Protein AF-A0A7T1MH41-F1 (afdb_monomer)

Mean predicted aligned error: 8.23 Å

Radius of gyration: 20.08 Å; Cα contacts (8 Å, |Δi|>4): 15; chains: 1; bounding box: 37×59×43 Å

Sequence (103 aa):
MVALLVSTFFTVFLAELGDKTQLAIVSISGTSNRPGAVFAGSACALVLASLVGAAAGGSLSSVIPTDALQLAASVGFLVLGARLIQRSLQAEAEAEDGEATDP

pLDDT: mean 87.14, std 8.42, range [55.81, 97.88]

Secondary structure (DSSP, 8-state):
-HHHHHHHHHHHHHHHTT-HHHHHHHHHHHH-S-HHHHHHHHHHHHHHHHHHHHHHHHHHHHHS-HHHHHHHHHHHHHHHHHHHHHHHHHHHHHHHHHHTT--

Solvent-accessible surface area (backbone atoms only — not comparable to full-atom values): 5841 Å² total; per-residue (Å²): 110,70,68,56,54,54,52,52,49,52,52,52,49,61,74,50,61,87,36,70,67,55,55,49,50,52,53,51,34,77,73,40,98,49,45,69,57,49,50,52,51,52,52,50,50,52,52,53,52,50,49,52,50,50,53,50,51,58,54,46,58,75,76,42,63,64,68,61,53,50,51,51,50,53,52,51,49,52,52,53,50,53,51,50,52,52,50,52,55,50,55,52,51,55,51,55,59,58,64,74,69,68,132

Fo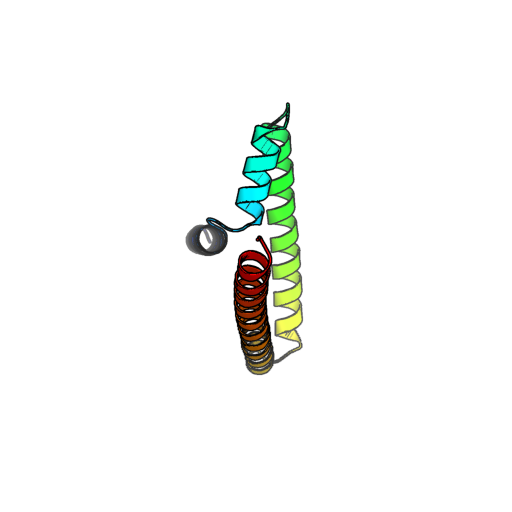ldseek 3Di:
DVVVVVVVCVVVCVVCPPDPLVVVLVVCLVVDPCNVVSVVVSVVVVVVVVVCVVVCVVVCCVPDPPVVVVVVVVVVVVVVVVVVVVVVVVVVVVVVVVVVPDD

Structure (mmCIF, N/CA/C/O backbone):
data_AF-A0A7T1MH41-F1
#
_entry.id   AF-A0A7T1MH41-F1
#
loop_
_atom_site.group_PDB
_atom_site.id
_atom_site.type_symbol
_atom_site.label_atom_id
_atom_site.label_alt_id
_atom_site.label_comp_id
_atom_site.label_asym_id
_atom_site.label_entity_id
_atom_site.label_seq_id
_atom_site.pdbx_PDB_ins_code
_atom_site.Cartn_x
_atom_site.Cartn_y
_atom_site.Cartn_z
_atom_site.occupancy
_atom_site.B_iso_or_equiv
_atom_site.auth_seq_id
_atom_site.auth_comp_id
_atom_site.auth_asym_id
_atom_site.auth_atom_id
_atom_site.pdbx_PDB_model_num
ATOM 1 N N . MET A 1 1 ? 1.553 21.009 11.409 1.00 79.06 1 MET A N 1
ATOM 2 C CA . MET A 1 1 ? 1.207 20.771 9.990 1.00 79.06 1 MET A CA 1
ATOM 3 C C . MET A 1 1 ? 2.396 20.224 9.205 1.00 79.06 1 MET A C 1
ATOM 5 O O . MET A 1 1 ? 2.358 19.061 8.836 1.00 79.06 1 MET A O 1
ATOM 9 N N . VAL A 1 2 ? 3.482 20.992 9.034 1.00 90.50 2 VAL A N 1
ATOM 10 C CA . VAL A 1 2 ? 4.675 20.556 8.271 1.00 90.50 2 VAL A CA 1
ATOM 11 C C . VAL A 1 2 ? 5.300 19.268 8.825 1.00 90.50 2 VAL A C 1
ATOM 13 O O . VAL A 1 2 ? 5.600 18.366 8.055 1.00 90.50 2 VAL A O 1
ATOM 16 N N . ALA A 1 3 ? 5.412 19.132 10.151 1.00 91.25 3 ALA A N 1
ATOM 17 C CA . ALA A 1 3 ? 5.965 17.926 10.780 1.00 91.25 3 ALA A CA 1
ATOM 18 C C . ALA A 1 3 ? 5.176 16.639 10.459 1.00 91.25 3 ALA A C 1
ATOM 20 O O . ALA A 1 3 ? 5.781 15.597 10.231 1.00 91.25 3 ALA A O 1
ATOM 21 N N . LEU A 1 4 ? 3.839 16.719 10.390 1.00 91.12 4 LEU A N 1
ATOM 22 C CA . LEU A 1 4 ? 2.999 15.577 10.010 1.00 91.12 4 LEU A CA 1
ATOM 23 C C . LEU A 1 4 ? 3.230 15.202 8.547 1.00 91.12 4 LEU A C 1
ATOM 25 O O . LEU A 1 4 ? 3.418 14.034 8.243 1.00 91.12 4 LEU A O 1
ATOM 29 N N . LEU A 1 5 ? 3.298 16.198 7.660 1.00 89.56 5 LEU A N 1
ATOM 30 C CA . LEU A 1 5 ? 3.542 15.978 6.235 1.00 89.56 5 LEU A CA 1
ATOM 31 C C . LEU A 1 5 ? 4.891 15.281 6.011 1.00 89.56 5 LEU A C 1
ATOM 33 O O . LEU A 1 5 ? 4.948 14.273 5.316 1.00 89.56 5 LEU A O 1
ATOM 37 N N . VAL A 1 6 ? 5.955 15.763 6.659 1.00 94.00 6 VAL A N 1
ATOM 38 C CA . VAL A 1 6 ? 7.292 15.157 6.563 1.00 94.00 6 VAL A CA 1
ATOM 39 C C . VAL A 1 6 ? 7.304 13.735 7.133 1.00 94.00 6 VAL A C 1
ATOM 41 O O . VAL A 1 6 ? 7.839 12.833 6.494 1.00 94.00 6 VAL A O 1
ATOM 44 N N . SER A 1 7 ? 6.691 13.507 8.298 1.00 93.62 7 SER A N 1
ATOM 45 C CA . SER A 1 7 ? 6.646 12.179 8.923 1.00 93.62 7 SER A CA 1
ATOM 46 C C . SER A 1 7 ? 5.855 11.172 8.088 1.00 93.62 7 SER A C 1
ATOM 48 O O . SER A 1 7 ? 6.353 10.075 7.830 1.00 93.62 7 SER A O 1
ATOM 50 N N . THR A 1 8 ? 4.662 11.537 7.614 1.00 89.50 8 THR A N 1
ATOM 51 C CA . THR A 1 8 ? 3.847 10.674 6.753 1.00 89.50 8 THR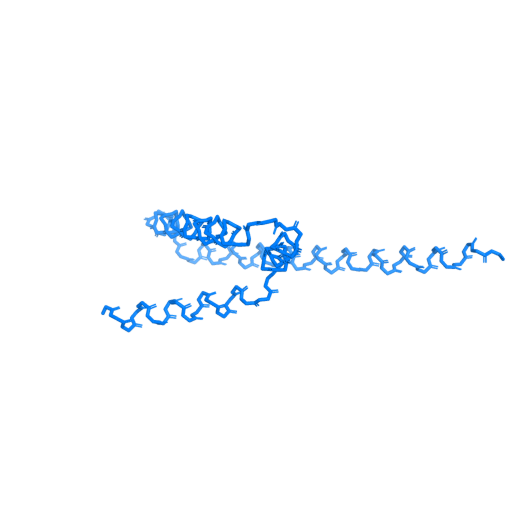 A CA 1
ATOM 52 C C . THR A 1 8 ? 4.544 10.417 5.422 1.00 89.50 8 THR A C 1
ATOM 54 O O . THR A 1 8 ? 4.574 9.271 4.984 1.00 89.50 8 THR A O 1
ATOM 57 N N . PHE A 1 9 ? 5.168 11.436 4.818 1.00 88.94 9 PHE A N 1
ATOM 58 C CA . PHE A 1 9 ? 5.952 11.268 3.595 1.00 88.94 9 PHE A CA 1
ATOM 59 C C . PHE A 1 9 ? 7.061 10.236 3.785 1.00 88.94 9 PHE A C 1
ATOM 61 O O . PHE A 1 9 ? 7.112 9.277 3.026 1.00 88.94 9 PHE A O 1
ATOM 68 N N . PHE A 1 10 ? 7.905 10.381 4.810 1.00 93.19 10 PHE A N 1
ATOM 69 C CA . PHE A 1 10 ? 8.985 9.424 5.055 1.00 93.19 10 PHE A CA 1
ATOM 70 C C . PHE A 1 10 ? 8.464 8.031 5.407 1.00 93.19 10 PHE A C 1
ATOM 72 O O . PHE A 1 10 ? 9.028 7.050 4.941 1.00 93.19 10 PHE A O 1
ATOM 79 N N . THR A 1 11 ? 7.384 7.934 6.182 1.00 91.25 11 THR A N 1
ATOM 80 C CA . THR A 1 11 ? 6.784 6.642 6.549 1.00 91.25 11 THR A CA 1
ATOM 81 C C . THR A 1 11 ? 6.298 5.893 5.312 1.00 91.25 11 THR A C 1
ATOM 83 O O . THR A 1 11 ? 6.659 4.737 5.119 1.00 91.25 11 THR A O 1
ATOM 86 N N . VAL A 1 12 ? 5.526 6.559 4.448 1.00 87.00 12 VAL A N 1
ATOM 87 C CA . VAL A 1 12 ? 5.022 5.964 3.201 1.00 87.00 12 VAL A CA 1
ATOM 88 C C . VAL A 1 12 ? 6.170 5.702 2.231 1.00 87.00 12 VAL A C 1
ATOM 90 O O . VAL A 1 12 ? 6.241 4.633 1.644 1.00 87.00 12 VAL A O 1
ATOM 93 N N . PHE A 1 13 ? 7.115 6.633 2.103 1.00 86.88 13 PHE A N 1
ATOM 94 C CA . PHE A 1 13 ? 8.275 6.473 1.230 1.00 86.88 13 PHE A CA 1
ATOM 95 C C . PHE A 1 13 ? 9.118 5.251 1.610 1.00 86.88 13 PHE A C 1
ATOM 97 O O . PHE A 1 13 ? 9.460 4.462 0.736 1.00 86.88 13 PHE A O 1
ATOM 104 N N . LEU A 1 14 ? 9.415 5.055 2.900 1.00 88.88 14 LEU A N 1
ATOM 105 C CA . LEU A 1 14 ? 10.129 3.867 3.378 1.00 88.88 14 LEU A CA 1
ATOM 106 C C . LEU A 1 14 ? 9.304 2.588 3.210 1.00 88.88 14 LEU A C 1
ATOM 108 O O . LEU A 1 14 ? 9.880 1.558 2.881 1.00 88.88 14 LEU A O 1
ATOM 112 N N . ALA A 1 15 ? 7.989 2.645 3.435 1.00 86.94 15 ALA A N 1
ATOM 113 C CA . ALA A 1 15 ? 7.110 1.489 3.274 1.00 86.94 15 ALA A CA 1
ATOM 114 C C . ALA A 1 15 ? 7.009 1.022 1.812 1.00 86.94 15 ALA A C 1
ATOM 116 O O . ALA A 1 15 ? 6.886 -0.172 1.560 1.00 86.94 15 ALA A O 1
ATOM 117 N N . GLU A 1 16 ? 7.075 1.956 0.863 1.00 85.94 16 GLU A N 1
ATOM 118 C CA . GLU A 1 16 ? 6.947 1.686 -0.573 1.00 85.94 16 GLU A CA 1
ATOM 119 C C . GLU A 1 16 ? 8.301 1.422 -1.258 1.00 85.94 16 GLU A C 1
ATOM 121 O O . GLU A 1 16 ? 8.342 0.910 -2.378 1.00 85.94 16 GLU A O 1
ATOM 126 N N . LEU A 1 17 ? 9.425 1.789 -0.630 1.00 83.12 17 LEU A N 1
ATOM 127 C CA . LEU A 1 17 ? 10.764 1.668 -1.211 1.00 83.12 17 LEU A CA 1
ATOM 128 C C . LEU A 1 17 ? 11.110 0.210 -1.545 1.00 83.12 17 LEU A C 1
ATOM 130 O O . LEU A 1 17 ? 11.217 -0.640 -0.665 1.00 83.12 17 LEU A O 1
ATOM 134 N N . GLY A 1 18 ? 11.360 -0.056 -2.829 1.00 78.50 18 GLY A N 1
ATOM 135 C CA . GLY A 1 18 ? 11.714 -1.392 -3.310 1.00 78.50 18 GLY A CA 1
ATOM 136 C C . GLY A 1 18 ? 10.522 -2.320 -3.551 1.00 78.50 18 GLY A C 1
ATOM 137 O O . GLY A 1 18 ? 10.732 -3.509 -3.798 1.00 78.50 18 GLY A O 1
ATOM 138 N N . ASP A 1 19 ? 9.289 -1.805 -3.525 1.00 88.19 19 ASP A N 1
ATOM 139 C CA . ASP A 1 19 ? 8.121 -2.595 -3.907 1.00 88.19 19 ASP A CA 1
ATOM 140 C C . ASP A 1 19 ? 8.158 -3.006 -5.395 1.00 88.19 19 ASP A C 1
ATOM 142 O O . ASP A 1 19 ? 8.761 -2.357 -6.261 1.00 88.19 19 ASP A O 1
ATOM 146 N N . LYS A 1 20 ? 7.457 -4.099 -5.711 1.00 84.00 20 LYS A N 1
ATOM 147 C CA . LYS A 1 20 ? 7.279 -4.622 -7.070 1.00 84.00 20 LYS A CA 1
ATOM 148 C C . LYS A 1 20 ? 6.742 -3.568 -8.032 1.00 84.00 20 LYS A C 1
ATOM 150 O O . LYS A 1 20 ? 7.130 -3.577 -9.201 1.00 84.00 20 LYS A O 1
ATOM 155 N N . THR A 1 21 ? 5.889 -2.653 -7.570 1.00 87.44 21 THR A N 1
ATOM 156 C CA . THR A 1 21 ? 5.409 -1.544 -8.401 1.00 87.44 21 THR A CA 1
ATOM 157 C C . THR A 1 21 ? 6.541 -0.608 -8.823 1.00 87.44 21 THR A C 1
ATOM 159 O O . THR A 1 21 ? 6.586 -0.217 -9.988 1.00 87.44 21 THR A O 1
ATOM 162 N N . GLN A 1 22 ? 7.514 -0.315 -7.953 1.00 89.06 22 GLN A N 1
ATOM 163 C CA . GLN A 1 22 ? 8.675 0.513 -8.303 1.00 89.06 22 GLN A CA 1
ATOM 164 C C . GLN A 1 22 ? 9.570 -0.174 -9.339 1.00 89.06 22 GLN A C 1
ATOM 166 O O . GLN A 1 22 ? 9.979 0.463 -10.311 1.00 89.06 22 GLN A O 1
ATOM 171 N N . LEU A 1 23 ? 9.815 -1.482 -9.195 1.00 88.81 23 LEU A N 1
ATOM 172 C CA . LEU A 1 23 ? 10.562 -2.256 -10.194 1.00 88.81 23 LEU A CA 1
ATOM 173 C C . LEU A 1 23 ? 9.838 -2.296 -11.547 1.00 88.81 23 LEU A C 1
ATOM 175 O O . LEU A 1 23 ? 10.474 -2.130 -12.590 1.00 88.81 23 LEU A O 1
ATOM 179 N N . ALA A 1 24 ? 8.510 -2.445 -11.543 1.00 88.94 24 ALA A N 1
ATOM 180 C CA . ALA A 1 24 ? 7.702 -2.381 -12.758 1.00 88.94 24 ALA A CA 1
ATOM 181 C C . ALA A 1 24 ? 7.794 -1.001 -13.430 1.00 88.94 24 ALA A C 1
ATOM 183 O O . ALA A 1 24 ? 7.997 -0.923 -14.641 1.00 88.94 24 ALA A O 1
ATOM 184 N N . ILE A 1 25 ? 7.719 0.087 -12.656 1.00 91.00 25 ILE A N 1
ATOM 185 C CA . ILE A 1 25 ? 7.857 1.458 -13.169 1.00 91.00 25 ILE A CA 1
ATOM 186 C C . ILE A 1 25 ? 9.243 1.674 -13.779 1.00 91.00 25 ILE A C 1
ATOM 188 O O . ILE A 1 25 ? 9.336 2.226 -14.874 1.00 91.00 25 ILE A O 1
ATOM 192 N N . VAL A 1 26 ? 10.315 1.223 -13.121 1.00 87.56 26 VAL A N 1
ATOM 193 C CA . VAL A 1 26 ? 11.686 1.322 -13.652 1.00 87.56 26 VAL A CA 1
ATOM 194 C C . VAL A 1 26 ? 11.825 0.529 -14.954 1.00 87.56 26 VAL A C 1
ATOM 196 O O . VAL A 1 26 ? 12.387 1.043 -15.921 1.00 87.56 26 VAL A O 1
ATOM 199 N N . SER A 1 27 ? 11.256 -0.676 -15.020 1.00 88.00 27 SER A N 1
ATOM 200 C CA . SER A 1 27 ? 11.278 -1.518 -16.222 1.00 88.00 27 SER A CA 1
ATOM 201 C C . SER A 1 27 ? 10.513 -0.882 -17.396 1.00 88.00 27 SER A C 1
ATOM 203 O O . SER A 1 27 ? 11.025 -0.795 -18.515 1.00 88.00 27 SER A O 1
ATOM 205 N N . ILE A 1 28 ? 9.322 -0.335 -17.135 1.00 88.06 28 ILE A N 1
ATOM 206 C CA . ILE A 1 28 ? 8.525 0.398 -18.132 1.00 88.06 28 ILE A CA 1
ATOM 207 C C . ILE A 1 28 ? 9.239 1.687 -18.555 1.00 88.06 28 ILE 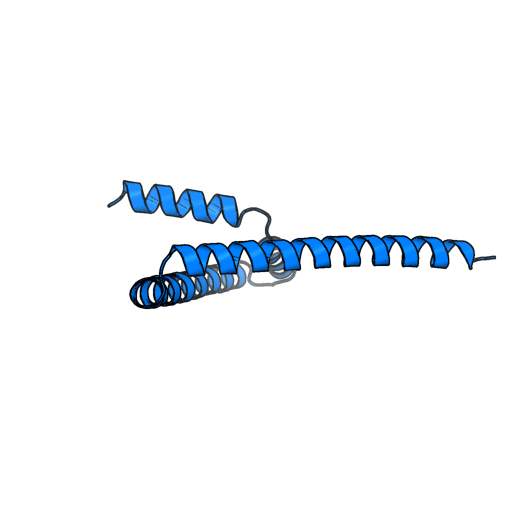A C 1
ATOM 209 O O . ILE A 1 28 ? 9.270 2.020 -19.735 1.00 88.06 28 ILE A O 1
ATOM 213 N N . SER A 1 29 ? 9.847 2.411 -17.616 1.00 88.44 29 SER A N 1
ATOM 214 C CA . SER A 1 29 ? 10.598 3.636 -17.904 1.00 88.44 29 SER A CA 1
ATOM 215 C C . SER A 1 29 ? 11.809 3.359 -18.800 1.00 88.44 29 SER A C 1
ATOM 217 O O . SER A 1 29 ? 12.038 4.097 -19.755 1.00 88.44 29 SER A O 1
ATOM 219 N N . GLY A 1 30 ? 12.527 2.255 -18.562 1.00 84.19 30 GLY A N 1
ATOM 220 C CA . GLY A 1 30 ? 13.686 1.842 -19.361 1.00 84.19 30 GLY A CA 1
ATOM 221 C C . GLY A 1 30 ? 13.357 1.422 -20.798 1.00 84.19 30 GLY A C 1
ATOM 222 O O . GLY A 1 30 ? 14.233 1.459 -21.656 1.00 84.19 30 GLY A O 1
ATOM 223 N N . THR A 1 31 ? 12.104 1.058 -21.078 1.00 84.94 31 THR A N 1
ATOM 224 C CA . THR A 1 31 ? 11.633 0.664 -22.420 1.00 84.94 31 THR A CA 1
ATOM 225 C C . THR A 1 31 ? 10.778 1.739 -23.099 1.00 84.94 31 THR A C 1
ATOM 227 O O . THR A 1 31 ? 10.414 1.602 -24.267 1.00 84.94 31 THR A O 1
ATOM 230 N N . SER A 1 32 ? 10.460 2.829 -22.396 1.00 83.06 32 SER A N 1
ATOM 231 C CA . SER A 1 32 ? 9.560 3.873 -22.878 1.00 83.06 32 SER A CA 1
ATOM 232 C C . SER A 1 32 ? 10.321 5.050 -23.482 1.00 83.06 32 SER A C 1
ATOM 234 O O . SER A 1 32 ? 11.211 5.628 -22.867 1.00 83.06 32 SER A O 1
ATOM 236 N N . ASN A 1 33 ? 9.878 5.510 -24.655 1.00 79.69 33 ASN A N 1
ATOM 237 C CA . ASN A 1 33 ? 10.402 6.726 -25.293 1.00 79.69 33 ASN A CA 1
ATOM 238 C C . ASN A 1 33 ? 10.094 8.019 -24.509 1.00 79.69 33 ASN A C 1
ATOM 240 O O . ASN A 1 33 ? 10.544 9.098 -24.897 1.00 79.69 33 ASN A O 1
ATOM 244 N N . ARG A 1 34 ? 9.282 7.950 -23.442 1.00 87.44 34 ARG A N 1
ATOM 245 C CA . ARG A 1 34 ? 8.873 9.103 -22.624 1.00 87.44 34 ARG A CA 1
ATOM 246 C C . ARG A 1 34 ? 8.920 8.788 -21.120 1.00 87.44 34 ARG A C 1
ATOM 248 O O . ARG A 1 34 ? 7.864 8.706 -20.489 1.00 87.44 34 ARG A O 1
ATOM 255 N N . PRO A 1 35 ? 10.115 8.691 -20.508 1.00 84.88 35 PRO A N 1
ATOM 256 C CA . PRO A 1 35 ? 10.265 8.367 -19.083 1.00 84.88 35 PRO A CA 1
ATOM 257 C C . PRO A 1 35 ? 9.555 9.369 -18.157 1.00 84.88 35 PRO A C 1
ATOM 259 O O . PRO A 1 35 ? 8.977 8.983 -17.145 1.00 84.88 35 PRO A O 1
ATOM 262 N N . GLY A 1 36 ? 9.497 10.652 -18.538 1.00 87.31 36 GLY A N 1
ATOM 263 C CA . GLY A 1 36 ? 8.761 11.669 -17.776 1.00 87.31 36 GLY A CA 1
ATOM 264 C C . GLY A 1 36 ? 7.246 11.428 -17.713 1.00 87.31 36 GLY A C 1
ATOM 265 O O . GLY A 1 36 ? 6.624 11.708 -16.692 1.00 87.31 36 GLY A O 1
ATOM 266 N N . ALA A 1 37 ? 6.647 10.862 -18.768 1.00 89.62 37 ALA A N 1
ATOM 267 C CA . ALA A 1 37 ? 5.223 10.521 -18.774 1.00 89.62 37 ALA A CA 1
ATOM 268 C C . ALA A 1 37 ? 4.933 9.301 -17.888 1.00 89.62 37 ALA A C 1
ATOM 270 O O . ALA A 1 37 ? 3.926 9.286 -17.183 1.00 89.62 37 ALA A O 1
ATOM 271 N N . VAL A 1 38 ? 5.839 8.315 -17.882 1.00 90.81 38 VAL A N 1
ATOM 272 C CA . VAL A 1 38 ? 5.763 7.149 -16.987 1.00 90.81 38 VAL A CA 1
ATOM 273 C C . VAL A 1 38 ? 5.829 7.605 -15.531 1.00 90.81 38 VAL A C 1
ATOM 275 O O . VAL A 1 38 ? 4.955 7.238 -14.752 1.00 90.81 38 VAL A O 1
ATOM 278 N N . PHE A 1 39 ? 6.785 8.478 -15.194 1.00 88.31 39 PHE A N 1
ATOM 279 C CA . PHE A 1 39 ? 6.913 9.056 -13.855 1.00 88.31 39 PHE A CA 1
ATOM 280 C C . PHE A 1 39 ? 5.651 9.813 -13.417 1.00 88.31 39 PHE A C 1
ATOM 282 O O . PHE A 1 39 ? 5.138 9.580 -12.323 1.00 88.31 39 PHE A O 1
ATOM 289 N N . ALA A 1 40 ? 5.125 10.700 -14.268 1.00 92.31 40 ALA A N 1
ATOM 290 C CA . ALA A 1 40 ? 3.922 11.468 -13.952 1.00 92.31 40 ALA A CA 1
ATOM 291 C C . ALA A 1 40 ? 2.697 10.559 -13.759 1.00 92.31 40 ALA A C 1
ATOM 293 O O . ALA A 1 40 ? 1.929 10.751 -12.816 1.00 92.31 40 ALA A O 1
ATOM 294 N N . GLY A 1 41 ? 2.544 9.544 -14.615 1.00 92.38 41 GLY A N 1
ATOM 295 C CA . GLY A 1 41 ? 1.479 8.551 -14.507 1.00 92.38 41 GLY A CA 1
ATOM 296 C C . GLY A 1 41 ? 1.568 7.746 -13.213 1.00 92.38 41 GLY A C 1
ATOM 297 O O . GLY A 1 41 ? 0.582 7.656 -12.484 1.00 92.38 41 GLY A O 1
ATOM 298 N N . SER A 1 42 ? 2.750 7.222 -12.878 1.00 90.88 42 SER A N 1
ATOM 299 C CA . SER A 1 42 ? 2.952 6.457 -11.644 1.00 90.88 42 SER A CA 1
ATOM 300 C C . SER A 1 42 ? 2.780 7.303 -10.386 1.00 90.88 42 SER A C 1
ATOM 302 O O . SER A 1 42 ? 2.156 6.853 -9.428 1.00 90.88 42 SER A O 1
ATOM 304 N N . ALA A 1 43 ? 3.278 8.542 -10.390 1.00 89.94 43 ALA A N 1
ATOM 305 C CA . ALA A 1 43 ? 3.109 9.459 -9.267 1.00 89.94 43 ALA A CA 1
ATOM 306 C C . ALA A 1 43 ? 1.628 9.803 -9.052 1.00 89.94 43 ALA A C 1
ATOM 308 O O . ALA A 1 43 ? 1.140 9.772 -7.924 1.00 89.94 43 ALA A O 1
ATOM 309 N N . CYS A 1 44 ? 0.892 10.075 -10.135 1.00 94.25 44 CYS A N 1
ATOM 310 C CA . CYS A 1 44 ? -0.545 10.324 -10.069 1.00 94.25 44 CYS A CA 1
ATOM 311 C C . CYS A 1 44 ? -1.304 9.098 -9.544 1.00 94.25 44 CYS A C 1
ATOM 313 O O . CYS A 1 44 ? -2.129 9.234 -8.642 1.00 94.25 44 CYS A O 1
ATOM 315 N N . ALA A 1 45 ? -0.979 7.903 -10.041 1.00 91.38 45 ALA A N 1
ATOM 316 C CA . ALA A 1 45 ? -1.576 6.658 -9.572 1.00 91.38 45 ALA A CA 1
ATOM 317 C C . ALA A 1 45 ? -1.346 6.439 -8.067 1.00 91.38 45 ALA A C 1
ATOM 319 O O . ALA A 1 45 ? -2.299 6.131 -7.353 1.00 91.38 45 ALA A O 1
ATOM 320 N N . LEU A 1 46 ? -0.126 6.671 -7.569 1.00 89.75 46 LEU A N 1
ATOM 321 C CA . LEU A 1 46 ? 0.201 6.544 -6.146 1.00 89.75 46 LEU A CA 1
ATOM 322 C C . LEU A 1 46 ? -0.597 7.527 -5.280 1.00 89.75 46 LEU A C 1
ATOM 324 O O . LEU A 1 46 ? -1.150 7.138 -4.250 1.00 89.75 46 LEU A O 1
ATOM 328 N N . VAL A 1 47 ? -0.689 8.792 -5.702 1.00 90.94 47 VAL A N 1
ATOM 329 C CA . VAL A 1 47 ? -1.468 9.814 -4.986 1.00 90.94 47 VAL A CA 1
ATOM 330 C C . VAL A 1 47 ? -2.946 9.436 -4.947 1.00 90.94 47 VAL A C 1
ATOM 332 O O . VAL A 1 47 ? -3.562 9.507 -3.885 1.00 90.94 47 VAL A O 1
ATOM 335 N N . LEU A 1 48 ? -3.514 9.002 -6.074 1.00 94.69 48 LEU A N 1
ATOM 336 C CA . LEU A 1 48 ? -4.917 8.594 -6.148 1.00 94.69 48 LEU A CA 1
ATOM 337 C C . LEU A 1 48 ? -5.197 7.361 -5.287 1.00 94.69 48 LEU A C 1
ATOM 339 O O . LEU A 1 48 ? -6.160 7.364 -4.524 1.00 94.69 48 LEU A O 1
ATOM 343 N N . ALA A 1 49 ? -4.344 6.339 -5.354 1.00 91.06 49 ALA A N 1
ATOM 344 C CA . ALA A 1 49 ? -4.474 5.141 -4.531 1.00 91.06 49 ALA A CA 1
ATOM 345 C C . ALA A 1 49 ? -4.394 5.478 -3.034 1.00 91.06 49 ALA A C 1
ATOM 347 O O . ALA A 1 49 ? -5.245 5.046 -2.257 1.00 91.06 49 ALA A O 1
ATOM 348 N N . SER A 1 50 ? -3.434 6.323 -2.647 1.00 89.44 50 SER A N 1
ATOM 349 C CA . SER A 1 50 ? -3.273 6.787 -1.264 1.00 89.44 50 SER A CA 1
ATOM 350 C C . SER A 1 50 ? -4.481 7.591 -0.788 1.00 89.44 50 SER A C 1
ATOM 352 O O . SER A 1 50 ? -4.946 7.402 0.333 1.00 89.44 50 SER A O 1
ATOM 354 N N . LEU A 1 51 ? -5.023 8.466 -1.640 1.00 91.06 51 LEU A N 1
ATOM 355 C CA . LEU A 1 51 ? -6.198 9.273 -1.320 1.00 91.06 51 LEU A CA 1
ATOM 356 C C . LEU A 1 51 ? -7.435 8.398 -1.107 1.00 91.06 51 LEU A C 1
ATOM 358 O O . LEU A 1 51 ? -8.154 8.586 -0.126 1.00 91.06 51 LEU A O 1
ATOM 362 N N . VAL A 1 52 ? -7.660 7.422 -1.991 1.00 94.38 52 VAL A N 1
ATOM 363 C CA . VAL A 1 52 ? -8.754 6.451 -1.850 1.00 94.38 52 VAL A CA 1
ATOM 364 C C . VAL A 1 52 ? -8.576 5.633 -0.572 1.00 94.38 52 VAL A C 1
ATOM 366 O O . VAL A 1 52 ? -9.528 5.501 0.195 1.00 94.38 52 VAL A O 1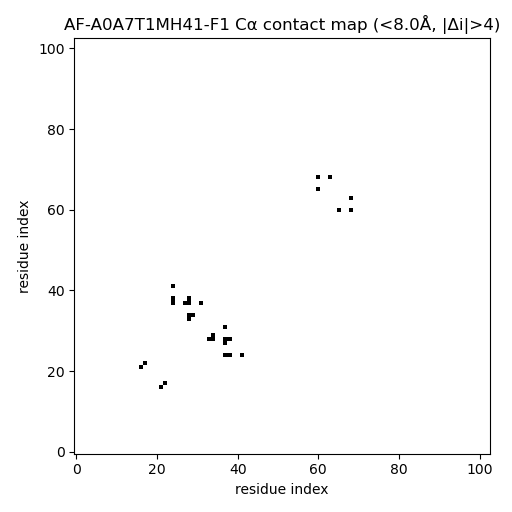
ATOM 369 N N . GLY A 1 53 ? -7.364 5.144 -0.298 1.00 90.81 53 GLY A N 1
ATOM 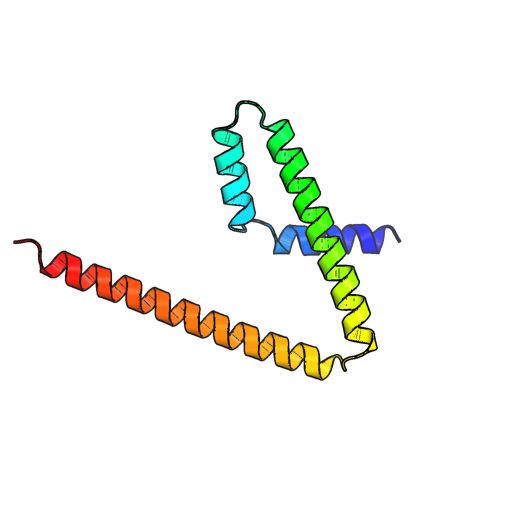370 C CA . GLY A 1 53 ? -7.052 4.390 0.917 1.00 90.81 53 GLY A CA 1
ATOM 371 C C . GLY A 1 53 ? -7.282 5.200 2.195 1.00 90.81 53 GLY A C 1
ATOM 372 O O . GLY A 1 53 ? -7.923 4.713 3.124 1.00 90.81 53 GLY A O 1
ATOM 373 N N . ALA A 1 54 ? -6.837 6.457 2.229 1.00 88.19 54 ALA A N 1
ATOM 374 C CA . ALA A 1 54 ? -7.027 7.346 3.371 1.00 88.19 54 ALA A CA 1
ATOM 375 C C . ALA A 1 54 ? -8.505 7.716 3.584 1.00 88.19 54 ALA A C 1
ATOM 377 O O . ALA A 1 54 ? -8.988 7.688 4.717 1.00 88.19 54 ALA A O 1
ATOM 378 N N . ALA A 1 55 ? -9.243 8.019 2.511 1.00 90.62 55 ALA A N 1
ATOM 379 C CA . ALA A 1 55 ? -10.667 8.345 2.583 1.00 90.62 55 ALA A CA 1
ATOM 380 C C . ALA A 1 55 ? -11.508 7.140 3.034 1.00 90.62 55 ALA A C 1
ATOM 382 O O . ALA A 1 55 ? -12.360 7.268 3.918 1.00 90.62 55 ALA A O 1
ATOM 383 N N . ALA A 1 56 ? -11.242 5.962 2.464 1.00 89.75 56 ALA A N 1
ATOM 384 C CA . ALA A 1 56 ? -11.906 4.724 2.848 1.00 89.75 56 ALA A CA 1
ATOM 385 C C . ALA A 1 56 ? -11.554 4.329 4.287 1.00 89.75 56 ALA A C 1
ATOM 387 O O . ALA A 1 56 ? -12.453 4.040 5.068 1.00 89.75 56 ALA A O 1
ATOM 388 N N . GLY A 1 57 ? -10.274 4.382 4.665 1.00 86.06 57 GLY A N 1
ATOM 389 C CA . GLY A 1 57 ? -9.811 4.058 6.014 1.00 86.06 57 GLY A CA 1
ATOM 390 C C . GLY A 1 57 ? -10.393 4.987 7.081 1.00 86.06 57 GLY A C 1
ATOM 391 O O . GLY A 1 57 ? -10.862 4.510 8.113 1.00 86.06 57 GLY A O 1
ATOM 392 N N . GLY A 1 58 ? -10.435 6.296 6.813 1.00 84.31 58 GLY A N 1
ATOM 393 C CA . GLY A 1 58 ? -11.042 7.281 7.713 1.00 84.31 58 GLY A CA 1
ATOM 394 C C . GLY A 1 58 ? -12.560 7.132 7.839 1.00 84.31 58 GLY A C 1
ATOM 395 O O . GLY A 1 58 ? -13.110 7.294 8.924 1.00 84.31 58 GLY A O 1
ATOM 396 N N . SER A 1 59 ? -13.246 6.770 6.752 1.00 83.69 59 SER A N 1
ATOM 397 C CA . SER A 1 59 ? -14.687 6.487 6.795 1.00 83.69 59 SER A CA 1
ATOM 398 C C . SER A 1 59 ? -14.974 5.191 7.552 1.00 83.69 59 SER A C 1
ATOM 400 O O . SER A 1 59 ? -15.879 5.138 8.381 1.00 83.69 59 SER A O 1
ATOM 402 N N . LEU A 1 60 ? -14.180 4.147 7.312 1.00 82.00 60 LEU A N 1
ATOM 403 C CA . LEU A 1 60 ? -14.364 2.837 7.925 1.00 82.00 60 LEU A CA 1
ATOM 404 C C . LEU A 1 60 ? -14.093 2.858 9.433 1.00 82.00 60 LEU A C 1
ATOM 406 O O . LEU A 1 60 ? -14.837 2.228 10.180 1.00 82.00 60 LEU A O 1
ATOM 410 N N . SER A 1 61 ? -13.097 3.623 9.891 1.00 80.25 61 SER A N 1
ATOM 411 C CA . SER A 1 61 ? -12.794 3.768 11.323 1.00 80.25 61 SER A CA 1
ATOM 412 C C . SER A 1 61 ? -13.890 4.493 12.109 1.00 80.25 61 SER A C 1
ATOM 414 O O . SER A 1 61 ? -13.970 4.345 13.324 1.00 80.25 61 SER A O 1
ATOM 416 N N . SER A 1 62 ? -14.761 5.248 11.429 1.00 81.88 62 SER A N 1
ATOM 417 C CA . SER A 1 62 ? -15.920 5.889 12.061 1.00 81.88 62 SER A CA 1
ATOM 418 C C . SER A 1 62 ? -17.087 4.928 12.321 1.00 81.88 62 SER A C 1
ATOM 420 O O . SER A 1 62 ? -17.928 5.206 13.173 1.00 81.88 62 SER A O 1
ATOM 422 N N . VAL A 1 63 ? -17.138 3.799 11.604 1.00 85.62 63 VAL A N 1
ATOM 423 C CA . VAL A 1 63 ? -18.247 2.830 11.655 1.00 85.62 63 VAL A CA 1
ATOM 424 C C . VAL A 1 63 ? -17.832 1.533 12.351 1.00 85.62 63 VAL A C 1
ATOM 426 O O . VAL A 1 63 ? -18.642 0.910 13.034 1.00 85.62 63 VAL A O 1
ATOM 429 N N . ILE A 1 64 ? -16.575 1.115 12.181 1.00 86.25 64 ILE A N 1
ATOM 430 C CA . ILE A 1 64 ? -16.043 -0.152 12.686 1.00 86.25 64 ILE A CA 1
ATOM 431 C C . ILE A 1 64 ? -15.043 0.123 13.819 1.00 86.25 64 ILE A C 1
ATOM 433 O O . ILE A 1 64 ? -14.140 0.939 13.635 1.00 86.25 64 ILE A O 1
ATOM 437 N N . PRO A 1 65 ? -15.142 -0.582 14.965 1.00 88.44 65 PRO A N 1
ATOM 438 C CA . PRO A 1 65 ? -14.164 -0.472 16.043 1.00 88.44 65 PRO A CA 1
ATOM 439 C C . PRO A 1 65 ? -12.746 -0.792 15.558 1.00 88.44 65 PRO A C 1
ATOM 441 O O . PRO A 1 65 ? -12.531 -1.793 14.868 1.00 88.44 65 PRO A O 1
ATOM 444 N N . THR A 1 66 ? -11.768 0.014 15.973 1.00 87.25 66 THR A N 1
ATOM 445 C CA . THR A 1 66 ? -10.353 -0.142 15.593 1.00 87.25 66 THR A CA 1
ATOM 446 C C . THR A 1 66 ? -9.815 -1.543 15.892 1.00 87.25 66 THR A C 1
ATOM 448 O O . THR A 1 66 ? -9.105 -2.109 15.064 1.00 87.25 66 THR A O 1
ATOM 451 N N . ASP A 1 67 ? -10.216 -2.142 17.016 1.00 90.25 67 ASP A N 1
ATOM 452 C CA . ASP A 1 67 ? -9.779 -3.483 17.426 1.00 90.25 67 ASP A CA 1
ATOM 453 C C . ASP A 1 67 ? -10.230 -4.566 16.435 1.00 90.25 67 ASP A C 1
ATOM 455 O O . ASP A 1 67 ? -9.471 -5.477 16.102 1.00 90.25 67 ASP A O 1
ATOM 459 N N . ALA A 1 68 ? -11.453 -4.446 15.907 1.00 90.69 68 ALA A N 1
ATOM 460 C CA . ALA A 1 68 ? -11.977 -5.376 14.911 1.00 90.69 68 ALA A CA 1
ATOM 461 C C . ALA A 1 68 ? -11.233 -5.235 13.576 1.00 90.69 68 ALA A C 1
ATOM 463 O O . ALA A 1 68 ? -10.908 -6.238 12.937 1.00 90.69 68 ALA A O 1
ATOM 464 N N . LEU A 1 69 ? -10.913 -3.999 13.177 1.00 89.62 69 LEU A N 1
ATOM 465 C CA . LEU A 1 69 ? -10.123 -3.731 11.977 1.00 89.62 69 LEU A CA 1
ATOM 466 C C . LEU A 1 69 ? -8.693 -4.273 12.115 1.00 89.62 69 LEU A C 1
ATOM 468 O O . LEU A 1 69 ? -8.171 -4.880 11.179 1.00 89.62 69 LEU A O 1
ATOM 472 N N . GLN A 1 70 ? -8.080 -4.114 13.291 1.00 91.12 70 GLN A N 1
ATOM 473 C CA . GLN A 1 70 ? -6.747 -4.635 13.575 1.00 91.12 70 GLN A CA 1
ATOM 474 C C . GLN A 1 70 ? -6.730 -6.165 13.583 1.00 91.12 70 GLN A C 1
ATOM 476 O O . GLN A 1 70 ? -5.839 -6.761 12.976 1.00 91.12 70 GLN A O 1
ATOM 481 N N . LEU A 1 71 ? -7.726 -6.814 14.193 1.00 94.94 71 LEU A N 1
ATOM 482 C CA . LEU A 1 71 ? -7.860 -8.271 14.158 1.00 94.94 71 LEU A CA 1
ATOM 483 C C . LEU A 1 71 ? -8.014 -8.777 12.7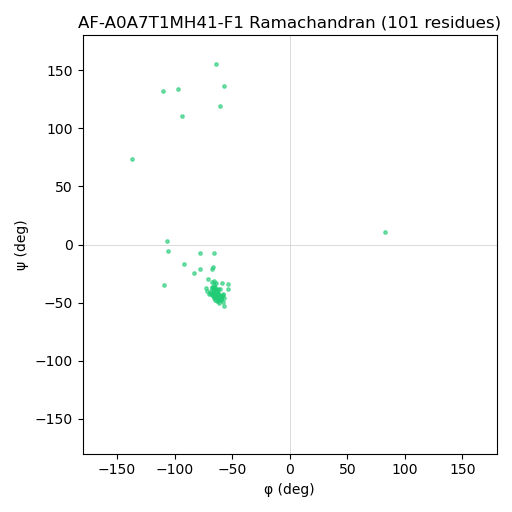16 1.00 94.94 71 LEU A C 1
ATOM 485 O O . LEU A 1 71 ? -7.305 -9.698 12.313 1.00 94.94 71 LEU A O 1
ATOM 489 N N . ALA A 1 72 ? -8.878 -8.140 11.921 1.00 93.88 72 ALA A N 1
ATOM 490 C CA . ALA A 1 72 ? -9.079 -8.491 10.518 1.00 93.88 72 ALA A CA 1
ATOM 491 C C . ALA A 1 72 ? -7.789 -8.343 9.694 1.00 93.88 72 ALA A C 1
ATOM 493 O O . ALA A 1 72 ? -7.428 -9.258 8.952 1.00 93.88 72 ALA A O 1
ATOM 494 N N . ALA A 1 73 ? -7.060 -7.234 9.863 1.00 93.06 73 ALA A N 1
ATOM 495 C CA . ALA A 1 73 ? -5.777 -7.012 9.201 1.00 93.06 73 ALA A CA 1
ATOM 496 C C . ALA A 1 73 ? -4.737 -8.069 9.605 1.00 93.06 73 ALA A C 1
ATOM 498 O O . ALA A 1 73 ? -4.079 -8.643 8.740 1.00 93.06 73 ALA A O 1
ATOM 499 N N . SER A 1 74 ? -4.633 -8.379 10.900 1.00 96.38 74 SER A N 1
ATOM 500 C CA . SER A 1 74 ? -3.687 -9.369 11.439 1.00 96.38 74 SER A CA 1
ATOM 501 C C . SER A 1 74 ? -3.939 -10.767 10.874 1.00 96.38 74 SER A C 1
ATOM 503 O O . SER A 1 74 ? -3.014 -11.435 10.411 1.00 96.38 74 SER A O 1
ATOM 505 N N . VAL A 1 75 ? -5.205 -11.200 10.865 1.00 97.44 75 VAL A N 1
ATOM 506 C CA . VAL A 1 75 ? -5.614 -12.492 10.296 1.00 97.44 75 VAL A CA 1
ATOM 507 C C . VAL A 1 75 ? -5.364 -12.516 8.790 1.00 97.44 75 VAL A C 1
ATOM 509 O O . VAL A 1 75 ? -4.809 -13.489 8.282 1.00 97.44 75 VAL A O 1
ATOM 512 N N . GLY A 1 76 ? -5.707 -11.441 8.075 1.00 96.94 76 GLY A N 1
ATOM 513 C CA . GLY A 1 76 ? -5.435 -11.312 6.644 1.00 96.94 76 GLY A CA 1
ATOM 514 C C . GLY A 1 76 ? -3.946 -11.447 6.318 1.00 96.94 76 GLY A C 1
ATOM 515 O O . GLY A 1 76 ? -3.578 -12.220 5.435 1.00 96.94 76 GLY A O 1
ATOM 516 N N . PHE A 1 77 ? -3.082 -10.770 7.078 1.00 95.69 77 PHE A N 1
ATOM 517 C CA . PHE A 1 77 ? -1.629 -10.877 6.934 1.00 95.69 77 PHE A CA 1
ATOM 518 C C . PHE A 1 77 ? -1.107 -12.289 7.219 1.00 95.69 77 PHE A C 1
ATOM 520 O O . PHE A 1 77 ? -0.278 -12.782 6.458 1.00 95.69 77 PHE A O 1
ATOM 527 N N . LEU A 1 78 ? -1.609 -12.967 8.257 1.00 97.06 78 LEU A N 1
ATOM 528 C CA . LEU A 1 78 ? -1.248 -14.361 8.544 1.00 97.06 78 LEU A CA 1
ATOM 529 C C . LEU A 1 78 ? -1.629 -15.300 7.397 1.00 97.06 78 LEU A C 1
ATOM 531 O O . LEU A 1 78 ? -0.822 -16.134 6.990 1.00 97.06 78 LEU A O 1
ATOM 535 N N . VAL A 1 79 ? -2.834 -15.144 6.844 1.00 97.88 79 VAL A N 1
ATOM 536 C CA . VAL A 1 79 ? -3.305 -15.949 5.708 1.00 97.88 79 VAL A CA 1
ATOM 537 C C . VAL A 1 79 ? -2.447 -15.698 4.469 1.00 97.88 79 VAL A C 1
ATOM 539 O O . VAL A 1 79 ? -2.030 -16.655 3.813 1.00 97.88 79 VAL A O 1
ATOM 542 N N . LEU A 1 80 ? -2.153 -14.434 4.150 1.00 95.75 80 LEU A N 1
ATOM 543 C CA . LEU A 1 80 ? -1.287 -14.076 3.025 1.00 95.75 80 LEU A CA 1
ATOM 544 C C . LEU A 1 80 ? 0.134 -14.615 3.213 1.00 95.75 80 LEU A C 1
ATOM 546 O O . LEU A 1 80 ? 0.681 -15.200 2.281 1.00 95.75 80 LEU A O 1
ATOM 550 N N . GLY A 1 81 ? 0.700 -14.478 4.413 1.00 95.38 81 GLY A N 1
ATOM 551 C CA . GLY A 1 81 ? 2.017 -15.010 4.759 1.00 95.38 81 GLY A CA 1
ATOM 552 C C . GLY A 1 81 ? 2.082 -16.530 4.617 1.00 95.38 81 GLY A C 1
ATOM 553 O O . GLY A 1 81 ? 2.978 -17.047 3.952 1.00 95.38 81 GLY A O 1
ATOM 554 N N . ALA A 1 82 ? 1.091 -17.251 5.147 1.00 96.62 82 ALA A N 1
ATOM 555 C CA . ALA A 1 82 ? 1.005 -18.705 5.017 1.00 96.62 82 ALA A CA 1
ATOM 556 C C . ALA A 1 82 ? 0.882 -19.149 3.549 1.00 96.62 82 ALA A C 1
ATOM 558 O O . ALA A 1 82 ? 1.580 -20.065 3.117 1.00 96.62 82 ALA A O 1
ATOM 559 N N . ARG A 1 83 ? 0.045 -18.469 2.755 1.00 96.19 83 ARG A N 1
ATOM 560 C CA . ARG A 1 83 ? -0.102 -18.729 1.312 1.00 96.19 83 ARG A CA 1
ATOM 561 C C . ARG A 1 83 ? 1.187 -18.470 0.534 1.00 96.19 83 ARG A C 1
ATOM 563 O O . ARG A 1 83 ? 1.480 -19.212 -0.400 1.00 96.19 83 ARG A O 1
ATOM 570 N N . LEU A 1 84 ? 1.932 -17.426 0.895 1.00 94.25 84 LEU A N 1
ATOM 571 C CA . LEU A 1 84 ? 3.232 -17.111 0.302 1.00 94.25 84 LEU A CA 1
ATOM 572 C C . LEU A 1 84 ? 4.239 -18.229 0.571 1.00 94.25 84 LEU A C 1
ATOM 574 O O . LEU A 1 84 ? 4.836 -18.721 -0.378 1.00 94.25 84 LEU A O 1
ATOM 578 N N . ILE A 1 85 ? 4.352 -18.685 1.822 1.00 95.44 85 ILE A N 1
ATOM 579 C CA . ILE A 1 85 ? 5.235 -19.802 2.190 1.00 95.44 85 ILE A CA 1
ATOM 580 C C . ILE A 1 85 ? 4.847 -21.074 1.429 1.00 95.44 85 ILE A C 1
ATOM 582 O O . ILE A 1 85 ? 5.711 -21.721 0.848 1.00 95.44 85 ILE A O 1
ATOM 586 N N . GLN A 1 86 ? 3.554 -21.409 1.369 1.00 95.69 86 GLN A N 1
ATOM 587 C CA . GLN A 1 86 ? 3.081 -22.576 0.615 1.00 95.69 86 GLN A CA 1
ATOM 588 C C . GLN A 1 86 ? 3.471 -22.513 -0.865 1.00 95.69 86 GLN A C 1
ATOM 590 O O . GLN A 1 86 ? 3.927 -23.513 -1.408 1.00 95.69 86 GLN A O 1
ATOM 595 N N . ARG A 1 87 ? 3.326 -21.349 -1.511 1.00 93.25 87 ARG A N 1
ATOM 596 C CA . ARG A 1 87 ? 3.747 -21.170 -2.908 1.00 93.25 87 ARG A CA 1
ATOM 597 C C . ARG A 1 87 ? 5.252 -21.313 -3.090 1.00 93.25 87 ARG A C 1
ATOM 599 O O . ARG A 1 87 ? 5.663 -21.896 -4.084 1.00 93.25 87 ARG A O 1
ATOM 606 N N . SER A 1 88 ? 6.053 -20.797 -2.160 1.00 89.75 88 SER A N 1
ATOM 607 C CA . SER A 1 88 ? 7.508 -20.953 -2.217 1.00 89.75 88 SER A CA 1
ATOM 608 C C . SER A 1 88 ? 7.914 -22.425 -2.132 1.00 89.75 88 SER A C 1
ATOM 610 O O . SER A 1 88 ? 8.701 -22.880 -2.949 1.00 89.75 88 SER A O 1
ATOM 612 N N . LEU A 1 89 ? 7.296 -23.189 -1.223 1.00 89.94 89 LEU A N 1
ATOM 613 C CA . LEU A 1 89 ? 7.559 -24.626 -1.084 1.00 89.94 89 LEU A CA 1
ATOM 614 C C . LEU A 1 89 ? 7.120 -25.429 -2.317 1.00 89.94 89 LEU A C 1
ATOM 616 O O . LEU A 1 89 ? 7.792 -26.378 -2.704 1.00 89.94 89 LEU A O 1
ATOM 620 N N . GLN A 1 90 ? 6.003 -25.052 -2.948 1.00 87.75 90 GLN A N 1
ATOM 621 C CA . GLN A 1 90 ? 5.564 -25.667 -4.205 1.00 87.75 90 GLN A CA 1
ATOM 622 C C . GLN A 1 90 ? 6.534 -25.374 -5.353 1.00 87.75 90 GLN A C 1
ATOM 624 O O . GLN A 1 90 ? 6.838 -26.275 -6.125 1.00 87.75 90 GLN A O 1
ATOM 629 N N . ALA A 1 91 ? 7.055 -24.147 -5.431 1.00 83.69 91 ALA A N 1
ATOM 630 C CA . ALA A 1 91 ? 8.034 -23.769 -6.445 1.00 83.69 91 ALA A CA 1
ATOM 631 C C . ALA A 1 91 ? 9.368 -24.526 -6.287 1.00 83.69 91 ALA A C 1
ATOM 633 O O . ALA A 1 91 ? 9.970 -24.892 -7.291 1.00 83.69 91 ALA A O 1
ATOM 634 N N . GLU A 1 92 ? 9.813 -24.791 -5.052 1.00 79.56 92 GLU A N 1
ATOM 635 C CA . GLU A 1 92 ? 10.985 -25.642 -4.784 1.00 79.56 92 GLU A CA 1
ATOM 636 C C . GLU A 1 92 ? 10.745 -27.106 -5.186 1.00 79.56 92 GLU A C 1
ATOM 638 O O . GLU A 1 92 ? 11.600 -27.706 -5.830 1.00 79.56 92 GLU A O 1
ATOM 643 N N . ALA A 1 93 ? 9.570 -27.667 -4.881 1.00 78.19 93 ALA A N 1
ATOM 644 C CA . ALA A 1 93 ? 9.237 -29.047 -5.248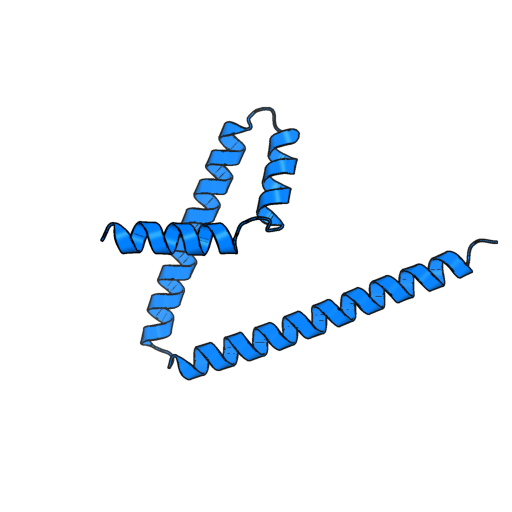 1.00 78.19 93 ALA A CA 1
ATOM 645 C C . ALA A 1 93 ? 9.135 -29.255 -6.772 1.00 78.19 93 ALA A C 1
ATOM 647 O O . ALA A 1 93 ? 9.602 -30.266 -7.287 1.00 78.19 93 ALA A O 1
ATOM 648 N N . GLU A 1 94 ? 8.559 -28.291 -7.500 1.00 77.12 94 GLU A N 1
ATOM 649 C CA . GLU A 1 94 ? 8.500 -28.319 -8.969 1.00 77.12 94 GLU A CA 1
ATOM 650 C C . GLU A 1 94 ? 9.894 -28.204 -9.612 1.00 77.12 94 GLU A C 1
ATOM 652 O O . GLU A 1 94 ? 10.126 -28.781 -1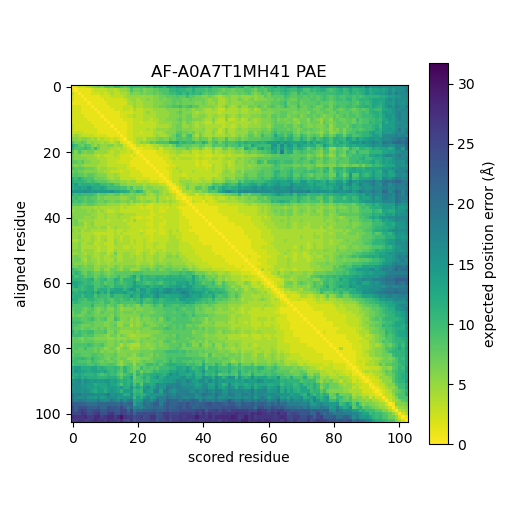0.675 1.00 77.12 94 GLU A O 1
ATOM 657 N N . ALA A 1 95 ? 10.827 -27.488 -8.975 1.00 76.25 95 ALA A N 1
ATOM 658 C CA . ALA A 1 95 ? 12.203 -27.371 -9.449 1.00 76.25 95 ALA A CA 1
ATOM 659 C C . ALA A 1 95 ? 13.004 -28.675 -9.257 1.00 76.25 95 ALA A C 1
ATOM 661 O O . ALA A 1 95 ? 13.733 -29.062 -10.167 1.00 76.25 95 ALA A O 1
ATOM 662 N N . GLU A 1 96 ? 12.841 -29.379 -8.128 1.00 73.06 96 GLU A N 1
ATOM 663 C CA . GLU A 1 96 ? 13.524 -30.666 -7.896 1.00 73.06 96 GLU A CA 1
ATOM 664 C C . GLU A 1 96 ? 12.999 -31.801 -8.795 1.00 73.06 96 GLU A C 1
ATOM 666 O O . GLU A 1 96 ? 13.797 -32.562 -9.343 1.00 73.06 96 GLU A O 1
ATOM 671 N N . ASP A 1 97 ? 11.681 -31.903 -9.007 1.00 69.94 97 ASP A N 1
ATOM 672 C CA . ASP A 1 97 ? 11.097 -32.933 -9.890 1.00 69.94 97 ASP A CA 1
ATOM 673 C C . ASP A 1 97 ? 11.466 -32.707 -11.372 1.00 69.94 97 ASP A C 1
ATOM 675 O O . ASP A 1 97 ? 11.636 -33.666 -12.134 1.00 69.94 97 ASP A O 1
ATOM 679 N N . GLY A 1 98 ? 11.617 -31.441 -11.785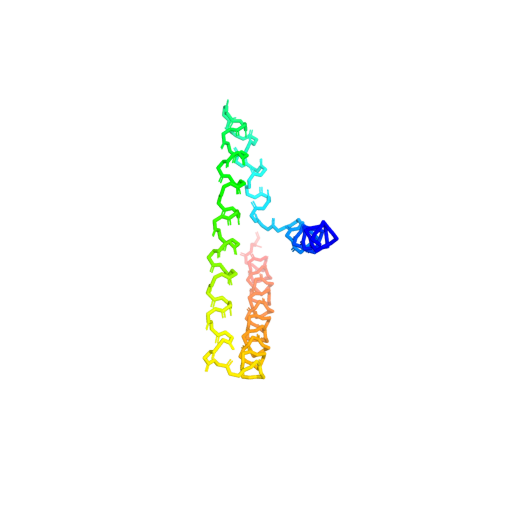 1.00 64.38 98 GLY A N 1
ATOM 680 C CA . GLY A 1 98 ? 12.023 -31.063 -13.141 1.00 64.38 98 GLY A CA 1
ATOM 681 C C . GLY A 1 98 ? 13.490 -31.366 -13.462 1.00 64.38 98 GLY A C 1
ATOM 682 O O . GLY A 1 98 ? 13.805 -31.670 -14.610 1.00 64.38 98 GLY A O 1
ATOM 683 N N . GLU A 1 99 ? 14.381 -31.339 -12.467 1.00 64.00 99 GLU A N 1
ATOM 684 C CA . GLU A 1 99 ? 15.802 -31.677 -12.645 1.00 64.00 99 GLU A CA 1
ATOM 685 C C . GLU A 1 99 ? 16.052 -33.197 -12.593 1.00 64.00 99 GLU A C 1
ATOM 687 O O . GLU A 1 99 ? 16.985 -33.702 -13.211 1.00 64.00 99 GLU A O 1
ATOM 692 N N . ALA A 1 100 ? 15.169 -33.961 -11.938 1.00 61.28 100 ALA A N 1
ATOM 693 C CA . ALA A 1 100 ? 15.236 -35.424 -11.884 1.00 61.28 100 ALA A CA 1
ATOM 694 C C . ALA A 1 100 ? 14.725 -36.139 -13.157 1.00 61.28 100 ALA A C 1
ATOM 696 O O . ALA A 1 100 ? 14.849 -37.363 -13.259 1.00 61.28 100 ALA A O 1
ATOM 697 N N . THR A 1 101 ? 14.135 -35.412 -14.117 1.00 60.19 101 THR A N 1
ATOM 698 C CA . THR A 1 101 ? 13.552 -35.973 -15.353 1.00 60.19 101 THR A CA 1
ATOM 699 C C . THR A 1 101 ? 14.354 -35.716 -16.636 1.00 60.19 101 THR A C 1
ATOM 701 O O . THR A 1 101 ? 13.911 -36.161 -17.698 1.00 60.19 101 THR A O 1
ATOM 704 N N . ASP A 1 102 ? 15.531 -35.083 -16.564 1.00 55.81 102 ASP A N 1
ATOM 705 C CA . ASP A 1 102 ? 16.442 -34.915 -17.711 1.00 55.81 102 ASP A CA 1
ATOM 706 C C . ASP A 1 102 ? 17.486 -36.066 -17.746 1.00 55.81 102 ASP A C 1
ATOM 708 O O . ASP A 1 102 ? 18.300 -36.162 -16.823 1.00 55.81 102 ASP A O 1
ATOM 712 N N . PRO A 1 103 ? 17.432 -37.005 -18.719 1.00 60.41 103 PRO A N 1
ATOM 713 C CA . PRO A 1 103 ? 18.401 -38.099 -18.861 1.00 60.41 103 PRO A CA 1
ATOM 714 C C . PRO A 1 103 ? 19.741 -37.691 -19.495 1.00 60.41 103 PRO A C 1
ATOM 716 O O . PRO A 1 103 ? 19.757 -36.837 -20.409 1.00 60.41 103 PRO A O 1
#